Protein AF-Q4SJP9-F1 (afdb_monomer)

Organism: Tetraodon nigroviridis (NCBI:txid99883)

Foldseek 3Di:
DPPVVVVVVVVVVVVVVVVVVVCVVVVDDDDDDDDDDDDDDDDDDDPPPPDCDVVVVVVVVVVVVVVVVVVVVLVVLVVVFPDDPPPPDPDPVVSVVSSVVVVVVVVVVVVVVVVVVVVVVVVVVVVVVVVVVVVVVVVVVVVVVVVPDDDPDDDDDDDD

Radius of gyration: 52.14 Å; Cα contacts (8 Å, |Δi|>4): 12; chains: 1; bounding box: 135×60×134 Å

Mean predicted aligned error: 19.58 Å

pLDDT: mean 76.34, std 19.68, range [35.34, 98.62]

Sequence (160 aa):
MDGVYNIQVLLRAAEFLERREREAEHGYASVLPLSPDHPDKRSKQKNKKMSGGGNRVVHNELEKNRRAQLRQCLEQLKKQVPLSPDSVRNTTLNLLRRAQLHIKKLQEQDELAERLKGRLRWQQRELRVRLEQLQRGSERMRNNSQGSSMSSERSDSDRG

Secondary structure (DSSP, 8-state):
--HHHHHHHHHHHHHHHHHHHHHHH-TT-S-PPP----------------SSHHHHHHHHHHHHHHHHHHHHHHHHHHHHS---TT-S---HHHHHHHHHHHHHHHHHHHHHHHHHHHHHHHHHHHHHHHHHHHHHHHHHHHHHHHS-------------

Solvent-accessible surface area (backbone atoms only — not comparable to full-atom values): 10094 Å² total; per-residue (Å²): 142,70,66,68,67,51,50,56,52,50,51,55,50,48,54,50,49,54,50,51,54,51,46,70,73,46,80,85,76,82,86,77,85,90,77,93,81,86,80,94,78,88,75,92,75,83,83,71,82,88,84,56,64,67,65,52,50,53,51,50,52,52,51,50,50,55,51,52,54,52,51,52,55,53,54,56,48,54,76,74,36,93,69,66,92,80,53,90,69,86,41,73,68,53,53,54,53,49,40,56,52,48,53,54,51,50,53,54,49,51,54,53,49,51,54,51,51,51,53,51,54,51,52,52,51,53,51,50,54,53,50,52,53,52,51,55,51,50,51,52,56,51,52,68,66,67,69,79,72,88,88,88,80,79,84,85,78,90,79,135

InterPro domains:
  IPR011598 Myc-type, basic helix-loop-helix (bHLH) domain [PF00010] (56-107)
  IPR011598 Myc-type, basic helix-loop-helix (bHLH) domain [PS50888] (54-106)
  IPR011598 Myc-type, basic helix-loop-helix (bHLH) domain [SM00353] (60-112)
  IPR036638 Helix-loop-helix DNA-binding domain superfamily [G3DSA:4.10.280.10] (55-134)
  IPR036638 Helix-loop-helix DNA-binding domain superfamily [SSF47459] (53-135)

Structure (mmCIF, N/CA/C/O backbone):
data_AF-Q4SJP9-F1
#
_entry.id   AF-Q4SJP9-F1
#
loop_
_atom_site.group_PDB
_atom_site.id
_atom_site.type_symbol
_atom_site.label_atom_id
_atom_site.label_alt_id
_atom_site.label_comp_id
_atom_site.label_asym_id
_atom_site.label_entity_id
_atom_site.label_seq_id
_atom_site.pdbx_PDB_ins_code
_atom_site.Cartn_x
_atom_site.Cartn_y
_atom_site.Cartn_z
_atom_site.occupancy
_atom_site.B_iso_or_equiv
_atom_site.auth_seq_id
_atom_site.auth_comp_id
_atom_site.auth_asym_id
_atom_site.auth_atom_id
_atom_site.pdbx_PDB_model_num
ATOM 1 N N . MET A 1 1 ? 50.378 -42.457 -65.366 1.00 51.84 1 MET A N 1
ATOM 2 C CA . MET A 1 1 ? 51.522 -41.698 -64.805 1.00 51.84 1 MET A CA 1
ATOM 3 C C . MET A 1 1 ? 50.958 -40.417 -64.187 1.00 51.84 1 MET A C 1
ATOM 5 O O . MET A 1 1 ? 51.297 -39.328 -64.618 1.00 51.84 1 MET A O 1
ATOM 9 N N . ASP A 1 2 ? 50.066 -40.535 -63.194 1.00 57.25 2 ASP A N 1
ATOM 10 C CA . ASP A 1 2 ? 49.143 -39.435 -62.825 1.00 57.25 2 ASP A CA 1
ATOM 11 C C . ASP A 1 2 ? 49.180 -39.077 -61.326 1.00 57.25 2 ASP A C 1
ATOM 13 O O . ASP A 1 2 ? 48.429 -38.229 -60.850 1.00 57.25 2 ASP A O 1
ATOM 17 N N . GLY A 1 3 ? 50.085 -39.697 -60.560 1.00 58.44 3 GLY A N 1
ATOM 18 C CA . GLY A 1 3 ? 50.263 -39.412 -59.129 1.00 58.44 3 GLY A CA 1
ATOM 19 C C . GLY A 1 3 ? 51.175 -38.215 -58.835 1.00 58.44 3 GLY A C 1
ATOM 20 O O . GLY A 1 3 ? 50.980 -37.519 -57.843 1.00 58.44 3 GLY A O 1
ATOM 21 N N . VAL A 1 4 ? 52.149 -37.931 -59.707 1.00 57.66 4 VAL A N 1
ATOM 22 C CA . VAL A 1 4 ? 53.171 -36.891 -59.464 1.00 57.66 4 VAL A CA 1
ATOM 23 C C . VAL A 1 4 ? 52.619 -35.478 -59.694 1.00 57.66 4 VAL A C 1
ATOM 25 O O . VAL A 1 4 ? 52.924 -34.566 -58.926 1.00 57.66 4 VAL A O 1
ATOM 28 N N . TYR A 1 5 ? 51.735 -35.303 -60.684 1.00 60.47 5 TYR A N 1
ATOM 29 C CA . TYR A 1 5 ? 51.059 -34.025 -60.949 1.00 60.47 5 TYR A CA 1
ATOM 30 C C . TYR A 1 5 ? 50.111 -33.615 -59.813 1.00 60.47 5 TYR A C 1
ATOM 32 O O . TYR A 1 5 ? 50.000 -32.434 -59.497 1.00 60.47 5 TYR A O 1
ATOM 40 N N . ASN A 1 6 ? 49.474 -34.582 -59.146 1.00 64.62 6 ASN A N 1
ATOM 41 C CA . ASN A 1 6 ? 48.549 -34.311 -58.045 1.00 64.62 6 ASN A CA 1
ATOM 42 C C . ASN A 1 6 ? 49.273 -33.843 -56.776 1.00 64.62 6 ASN A C 1
ATOM 44 O O . ASN A 1 6 ? 48.814 -32.922 -56.105 1.00 64.62 6 ASN A O 1
ATOM 48 N N . ILE A 1 7 ? 50.439 -34.423 -56.475 1.00 70.00 7 ILE A N 1
ATOM 49 C CA . ILE A 1 7 ? 51.240 -34.033 -55.305 1.00 70.00 7 ILE A CA 1
ATOM 50 C C . ILE A 1 7 ? 51.761 -32.601 -55.451 1.00 70.00 7 ILE A C 1
ATOM 52 O O . ILE A 1 7 ? 51.692 -31.835 -54.496 1.00 70.00 7 ILE A O 1
ATOM 56 N N . GLN A 1 8 ? 52.217 -32.197 -56.639 1.00 77.06 8 GLN A N 1
ATOM 57 C CA . GLN A 1 8 ? 52.672 -30.819 -56.864 1.00 77.06 8 GLN A CA 1
ATOM 58 C C . GLN A 1 8 ? 51.536 -29.798 -56.718 1.00 77.06 8 GLN A C 1
ATOM 60 O O . GLN A 1 8 ? 51.735 -28.723 -56.151 1.00 77.06 8 GLN A O 1
ATOM 65 N N . VAL A 1 9 ? 50.329 -30.138 -57.182 1.00 80.44 9 VAL A N 1
ATOM 66 C CA . VAL A 1 9 ? 49.139 -29.290 -57.017 1.00 80.44 9 VAL A CA 1
ATOM 67 C C . VAL A 1 9 ? 48.731 -29.197 -55.547 1.00 80.44 9 VAL A C 1
ATOM 69 O O . VAL A 1 9 ? 48.435 -28.104 -55.067 1.00 80.44 9 VAL A O 1
ATOM 72 N N . LEU A 1 10 ? 48.771 -30.312 -54.814 1.00 81.31 10 LEU A N 1
ATOM 73 C CA . LEU A 1 10 ? 48.475 -30.356 -53.382 1.00 81.31 10 LEU A CA 1
ATOM 74 C C . LEU A 1 10 ? 49.502 -29.576 -52.555 1.00 81.31 10 LEU A C 1
ATOM 76 O O . LEU A 1 10 ? 49.107 -28.824 -51.670 1.00 81.31 10 LEU A O 1
ATOM 80 N N . LEU A 1 11 ? 50.795 -29.683 -52.874 1.00 79.81 11 LEU A N 1
ATOM 81 C CA . LEU A 1 11 ? 51.857 -28.900 -52.234 1.00 79.81 11 LEU A CA 1
ATOM 82 C C . LEU A 1 11 ? 51.665 -27.401 -52.483 1.00 79.81 11 LEU A C 1
ATOM 84 O O . LEU A 1 11 ? 51.693 -26.609 -51.547 1.00 79.81 11 LEU A O 1
ATOM 88 N N . ARG A 1 12 ? 51.358 -27.010 -53.725 1.00 80.88 12 ARG A N 1
ATOM 89 C CA . ARG A 1 12 ? 51.079 -25.611 -54.073 1.00 80.88 12 ARG A CA 1
ATOM 90 C C . ARG A 1 12 ? 49.812 -25.078 -53.394 1.00 80.88 12 ARG A C 1
ATOM 92 O O . ARG A 1 12 ? 49.757 -23.908 -53.019 1.00 80.88 12 ARG A O 1
ATOM 99 N N . ALA A 1 13 ? 48.798 -25.923 -53.220 1.00 79.44 13 ALA A N 1
ATOM 100 C CA . ALA A 1 13 ? 47.587 -25.583 -52.479 1.00 79.44 13 ALA A CA 1
ATOM 101 C C . ALA A 1 13 ? 47.853 -25.462 -50.968 1.00 79.44 13 ALA A C 1
ATOM 103 O O . ALA A 1 13 ? 47.322 -24.550 -50.336 1.00 79.44 13 ALA A O 1
ATOM 104 N N . ALA A 1 14 ? 48.698 -26.329 -50.406 1.00 80.06 14 ALA A N 1
ATOM 105 C CA . ALA A 1 14 ? 49.112 -26.279 -49.007 1.00 80.06 14 ALA A CA 1
ATOM 106 C C . ALA A 1 14 ? 49.923 -25.011 -48.708 1.00 80.06 14 ALA A C 1
ATOM 108 O O . ALA A 1 14 ? 49.584 -24.289 -47.776 1.00 80.06 14 ALA A O 1
ATOM 109 N N . GLU A 1 15 ? 50.898 -24.658 -49.552 1.00 78.94 15 GLU A N 1
ATOM 110 C CA . GLU A 1 15 ? 51.639 -23.394 -49.438 1.00 78.94 15 GLU A CA 1
ATOM 111 C C . GLU A 1 15 ? 50.716 -22.172 -49.525 1.00 78.94 15 GLU A C 1
ATOM 113 O O . GLU A 1 15 ? 50.933 -21.175 -48.839 1.00 78.94 15 GLU A O 1
ATOM 118 N N . PHE A 1 16 ? 49.668 -22.227 -50.354 1.00 79.06 16 PHE A N 1
ATOM 119 C CA . PHE A 1 16 ? 48.687 -21.149 -50.460 1.00 79.06 16 PHE A CA 1
ATOM 120 C C . PHE A 1 16 ? 47.797 -21.037 -49.216 1.00 79.06 16 PHE A C 1
ATOM 122 O O . PHE A 1 16 ? 47.479 -19.926 -48.794 1.00 79.06 16 PHE A O 1
ATOM 129 N N . LEU A 1 17 ? 47.392 -22.163 -48.620 1.00 73.00 17 LEU A N 1
ATOM 130 C CA . LEU A 1 17 ? 46.626 -22.177 -47.371 1.00 73.00 17 LEU A CA 1
ATOM 131 C C . LEU A 1 17 ? 47.472 -21.688 -46.197 1.00 73.00 17 LEU A C 1
ATOM 133 O O . LEU A 1 17 ? 47.012 -20.827 -45.458 1.00 73.00 17 LEU A O 1
ATOM 137 N N . GLU A 1 18 ? 48.719 -22.139 -46.089 1.00 68.31 18 GLU A N 1
ATOM 138 C CA . GLU A 1 18 ? 49.632 -21.749 -45.013 1.00 68.31 18 GLU A CA 1
ATOM 139 C C . GLU A 1 18 ? 50.044 -20.268 -45.125 1.00 68.31 18 GLU A C 1
ATOM 141 O O . GLU A 1 18 ? 50.165 -19.558 -44.127 1.00 68.31 18 GLU A O 1
ATOM 146 N N . ARG A 1 19 ? 50.198 -19.750 -46.352 1.00 67.94 19 ARG A N 1
ATOM 147 C CA . ARG A 1 19 ? 50.419 -18.318 -46.604 1.00 67.94 19 ARG A CA 1
ATOM 148 C C . ARG A 1 19 ? 49.187 -17.490 -46.230 1.00 67.94 19 ARG A C 1
ATOM 150 O O . ARG A 1 19 ? 49.331 -16.488 -45.540 1.00 67.94 19 ARG A O 1
ATOM 157 N N . ARG A 1 20 ? 47.985 -17.959 -46.584 1.00 67.62 20 ARG A N 1
ATOM 158 C CA . ARG A 1 20 ? 46.713 -17.314 -46.221 1.00 67.62 20 ARG A CA 1
ATOM 159 C C . ARG A 1 20 ? 46.452 -17.337 -44.713 1.00 67.62 20 ARG A C 1
ATOM 161 O O . ARG A 1 20 ? 45.899 -16.381 -44.184 1.00 67.62 20 ARG A O 1
ATOM 168 N N . GLU A 1 21 ? 46.822 -18.414 -44.028 1.00 58.91 21 GLU A N 1
ATOM 169 C CA . GLU A 1 21 ? 46.660 -18.560 -42.579 1.00 58.91 21 GLU A CA 1
ATOM 170 C C . GLU A 1 21 ? 47.632 -17.636 -41.828 1.00 58.91 21 GLU A C 1
ATOM 172 O O . GLU A 1 21 ? 47.219 -16.895 -40.939 1.00 58.91 21 GLU A O 1
ATOM 177 N N . ARG A 1 22 ? 48.886 -17.543 -42.292 1.00 63.00 22 ARG A N 1
ATOM 178 C CA . ARG A 1 22 ? 49.894 -16.613 -41.756 1.00 63.00 22 ARG A CA 1
ATOM 179 C C . ARG A 1 22 ? 49.532 -15.140 -42.001 1.00 63.00 22 ARG A C 1
ATOM 181 O O . ARG A 1 22 ? 49.698 -14.310 -41.110 1.00 63.00 22 ARG A O 1
ATOM 188 N N . GLU A 1 23 ? 48.981 -14.813 -43.172 1.00 57.59 23 GLU A N 1
ATOM 189 C CA . GLU A 1 23 ? 48.460 -13.474 -43.501 1.00 57.59 23 GLU A CA 1
ATOM 190 C C . GLU A 1 23 ? 47.186 -13.121 -42.712 1.00 57.59 23 GLU A C 1
ATOM 192 O O . GLU A 1 23 ? 46.971 -11.957 -42.371 1.00 57.59 23 GLU A O 1
ATOM 197 N N . ALA A 1 24 ? 46.350 -14.114 -42.383 1.00 60.09 24 ALA A N 1
ATOM 198 C CA . ALA A 1 24 ? 45.143 -13.921 -41.579 1.00 60.09 24 ALA A CA 1
ATOM 199 C C . ALA A 1 24 ? 45.449 -13.609 -40.104 1.00 60.09 24 ALA A C 1
ATOM 201 O O . ALA A 1 24 ? 44.644 -12.942 -39.450 1.00 60.09 24 ALA A O 1
ATOM 202 N N . GLU A 1 25 ? 46.603 -14.044 -39.592 1.00 54.75 25 GLU A N 1
ATOM 203 C CA . GLU A 1 25 ? 47.065 -13.717 -38.239 1.00 54.75 25 GLU A CA 1
ATOM 204 C C . GLU A 1 25 ? 47.929 -12.445 -38.189 1.00 54.75 25 GLU A C 1
ATOM 206 O O . GLU A 1 25 ? 47.855 -11.693 -37.218 1.00 54.75 25 GLU A O 1
ATOM 211 N N . HIS A 1 26 ? 48.713 -12.155 -39.233 1.00 51.72 26 HIS A N 1
ATOM 212 C CA . HIS A 1 26 ? 49.639 -11.015 -39.276 1.00 51.72 26 HIS A CA 1
ATOM 213 C C . HIS A 1 26 ? 49.189 -9.957 -40.287 1.00 51.72 26 HIS A C 1
ATOM 215 O O . HIS A 1 26 ? 49.846 -9.680 -41.289 1.00 51.72 26 HIS A O 1
ATOM 221 N N . GLY A 1 27 ? 48.057 -9.321 -39.988 1.00 60.28 27 GLY A N 1
ATOM 222 C CA . GLY A 1 27 ? 47.347 -8.422 -40.897 1.00 60.28 27 GLY A CA 1
ATOM 223 C C . GLY A 1 27 ? 48.049 -7.135 -41.357 1.00 60.28 27 GLY A C 1
ATOM 224 O O . GLY A 1 27 ? 47.369 -6.349 -42.001 1.00 60.28 27 GLY A O 1
ATOM 225 N N . TYR A 1 28 ? 49.335 -6.873 -41.077 1.00 50.97 28 TYR A N 1
ATOM 226 C CA . TYR A 1 28 ? 50.012 -5.646 -41.556 1.00 50.97 28 TYR A CA 1
ATOM 227 C C . TYR A 1 28 ? 51.537 -5.728 -41.768 1.00 50.97 28 TYR A C 1
ATOM 229 O O . TYR A 1 28 ? 52.172 -4.686 -41.917 1.00 50.97 28 TYR A O 1
ATOM 237 N N . ALA A 1 29 ? 52.167 -6.906 -41.813 1.00 47.06 29 ALA A N 1
ATOM 238 C CA . ALA A 1 29 ? 53.621 -6.954 -42.000 1.00 47.06 29 ALA A CA 1
ATOM 239 C C . ALA A 1 29 ? 54.101 -8.215 -42.729 1.00 47.06 29 ALA A C 1
ATOM 241 O O . ALA A 1 29 ? 54.456 -9.189 -42.079 1.00 47.06 29 ALA A O 1
ATOM 242 N N . SER A 1 30 ? 54.148 -8.180 -44.068 1.00 54.31 30 SER A N 1
ATOM 243 C CA . SER A 1 30 ? 55.353 -8.538 -44.843 1.00 54.31 30 SER A CA 1
ATOM 244 C C . SER A 1 30 ? 55.142 -8.350 -46.360 1.00 54.31 30 SER A C 1
ATOM 246 O O . SER A 1 30 ? 54.462 -9.131 -47.014 1.00 54.31 30 SER A O 1
ATOM 248 N N . VAL A 1 31 ? 55.760 -7.279 -46.874 1.00 45.88 31 VAL A N 1
ATOM 249 C CA . VAL A 1 31 ? 56.400 -7.097 -48.196 1.00 45.88 31 VAL A CA 1
ATOM 250 C C . VAL A 1 31 ? 55.586 -7.394 -49.471 1.00 45.88 31 VAL A C 1
ATOM 252 O O . VAL A 1 31 ? 55.639 -8.485 -50.033 1.00 45.88 31 VAL A O 1
ATOM 255 N N . LEU A 1 32 ? 54.985 -6.339 -50.039 1.00 45.06 32 LEU A N 1
ATOM 256 C CA . LEU A 1 32 ? 54.834 -6.210 -51.495 1.00 45.06 32 LEU A CA 1
ATOM 257 C C . LEU A 1 32 ? 56.021 -5.384 -52.035 1.00 45.06 32 LEU A C 1
ATOM 259 O O . LEU A 1 32 ? 56.305 -4.327 -51.461 1.00 45.06 32 LEU A O 1
ATOM 263 N N . PRO A 1 33 ? 56.698 -5.787 -53.129 1.00 46.94 33 PRO A N 1
ATOM 264 C CA . PRO A 1 33 ? 57.581 -4.880 -53.848 1.00 46.94 33 PRO A CA 1
ATOM 265 C C . PRO A 1 33 ? 56.729 -3.781 -54.488 1.00 46.94 33 PRO A C 1
ATOM 267 O O . PRO A 1 33 ? 55.733 -4.066 -55.155 1.00 46.94 33 PRO A O 1
ATOM 270 N N . LEU A 1 34 ? 57.118 -2.526 -54.260 1.00 46.69 34 LEU A N 1
ATOM 271 C CA . LEU A 1 34 ? 56.504 -1.348 -54.863 1.00 46.69 34 LEU A CA 1
ATOM 272 C C . LEU A 1 34 ? 56.387 -1.507 -56.389 1.00 46.69 34 LEU A C 1
ATOM 274 O O . LEU A 1 34 ? 57.375 -1.746 -57.080 1.00 46.69 34 LEU A O 1
ATOM 278 N N . SER A 1 35 ? 55.195 -1.261 -56.923 1.00 38.88 35 SER A N 1
ATOM 279 C CA . SER A 1 35 ? 55.028 -0.727 -58.275 1.00 38.88 35 SER A CA 1
ATOM 280 C C . SER A 1 35 ? 54.018 0.421 -58.207 1.00 38.88 35 SER A C 1
ATOM 282 O O . SER A 1 35 ? 52.930 0.221 -57.659 1.00 38.88 35 SER A O 1
ATOM 284 N N . PRO A 1 36 ? 54.374 1.628 -58.678 1.00 51.75 36 PRO A N 1
ATOM 285 C CA . PRO A 1 36 ? 53.482 2.773 -58.686 1.00 51.75 36 PRO A CA 1
ATOM 286 C C . PRO A 1 36 ? 52.718 2.802 -60.012 1.00 51.75 36 PRO A C 1
ATOM 288 O O . PRO A 1 36 ? 53.342 2.812 -61.064 1.00 51.75 36 PRO A O 1
ATOM 291 N N . ASP A 1 37 ? 51.386 2.772 -59.965 1.00 35.34 37 ASP A N 1
ATOM 292 C CA . ASP A 1 37 ? 50.548 3.729 -60.700 1.00 35.34 37 ASP A CA 1
ATOM 293 C C . ASP A 1 37 ? 49.045 3.422 -60.559 1.00 35.34 37 ASP A C 1
ATOM 295 O O . ASP A 1 37 ? 48.546 2.372 -60.957 1.00 35.34 37 ASP A O 1
ATOM 299 N N . HIS A 1 38 ? 48.328 4.449 -60.090 1.00 44.91 38 HIS A N 1
ATOM 300 C CA . HIS A 1 38 ? 46.935 4.783 -60.419 1.00 44.91 38 HIS A CA 1
ATOM 301 C C . HIS A 1 38 ? 45.733 4.039 -59.776 1.00 44.91 38 HIS A C 1
ATOM 303 O O . HIS A 1 38 ? 45.861 2.946 -59.235 1.00 44.91 38 HIS A O 1
ATOM 309 N N . PRO A 1 39 ? 44.565 4.727 -59.671 1.00 45.81 39 PRO A N 1
ATOM 310 C CA . PRO A 1 39 ? 44.073 5.192 -58.374 1.00 45.81 39 PRO A CA 1
ATOM 311 C C . PRO A 1 39 ? 42.821 4.470 -57.859 1.00 45.81 39 PRO A C 1
ATOM 313 O O . PRO A 1 39 ? 42.046 3.870 -58.603 1.00 45.81 39 PRO A O 1
ATOM 316 N N . ASP A 1 40 ? 42.611 4.655 -56.554 1.00 48.88 40 ASP A N 1
ATOM 317 C CA . ASP A 1 40 ? 41.421 4.363 -55.759 1.00 48.88 40 ASP A CA 1
ATOM 318 C C . ASP A 1 40 ? 40.101 4.356 -56.536 1.00 48.88 40 ASP A C 1
ATOM 320 O O . ASP A 1 40 ? 39.615 5.401 -56.981 1.00 48.88 40 ASP A O 1
ATOM 324 N N . LYS A 1 41 ? 39.449 3.187 -56.578 1.00 49.72 41 LYS A N 1
ATOM 325 C CA . LYS A 1 41 ? 37.985 3.067 -56.574 1.00 49.72 41 LYS A CA 1
ATOM 326 C C . LYS A 1 41 ? 37.542 1.618 -56.371 1.00 49.72 41 LYS A C 1
ATOM 328 O O . LYS A 1 41 ? 37.824 0.760 -57.197 1.00 49.72 41 LYS A O 1
ATOM 333 N N . ARG A 1 42 ? 36.649 1.459 -55.382 1.00 43.72 42 ARG A N 1
ATOM 334 C CA . ARG A 1 42 ? 35.710 0.335 -55.152 1.00 43.72 42 ARG A CA 1
ATOM 335 C C . ARG A 1 42 ? 36.364 -0.883 -54.483 1.00 43.72 42 ARG A C 1
ATOM 337 O O . ARG A 1 42 ? 37.460 -1.266 -54.819 1.00 43.72 42 ARG A O 1
ATOM 344 N N . SER A 1 43 ? 35.756 -1.574 -53.531 1.00 43.25 43 SER A N 1
ATOM 345 C CA . SER A 1 43 ? 34.391 -1.566 -53.028 1.00 43.25 43 SER A CA 1
ATOM 346 C C . SER A 1 43 ? 34.420 -2.101 -51.598 1.00 43.25 43 SER A C 1
ATOM 348 O O . SER A 1 43 ? 35.147 -3.040 -51.285 1.00 43.25 43 SER A O 1
ATOM 350 N N . LYS A 1 44 ? 33.576 -1.536 -50.735 1.00 54.97 44 LYS A N 1
ATOM 351 C CA . LYS A 1 44 ? 33.195 -2.146 -49.460 1.00 54.97 44 LYS A CA 1
ATOM 352 C C . LYS A 1 44 ? 32.706 -3.575 -49.705 1.00 54.97 44 LYS A C 1
ATOM 354 O O . LYS A 1 44 ? 31.742 -3.750 -50.440 1.00 54.97 44 LYS A O 1
ATOM 359 N N . GLN A 1 45 ? 33.222 -4.535 -48.946 1.00 47.69 45 GLN A N 1
ATOM 360 C CA . GLN A 1 45 ? 32.408 -5.645 -48.449 1.00 47.69 45 GLN A CA 1
ATOM 361 C C . GLN A 1 45 ? 33.014 -6.189 -47.154 1.00 47.69 45 GLN A C 1
ATOM 363 O O . GLN A 1 45 ? 33.800 -7.127 -47.117 1.00 47.69 45 GLN A O 1
ATOM 368 N N . LYS A 1 46 ? 32.633 -5.542 -46.045 1.00 49.94 46 LYS A N 1
ATOM 369 C CA . LYS A 1 46 ? 32.779 -6.103 -44.701 1.00 49.94 46 LYS A CA 1
ATOM 370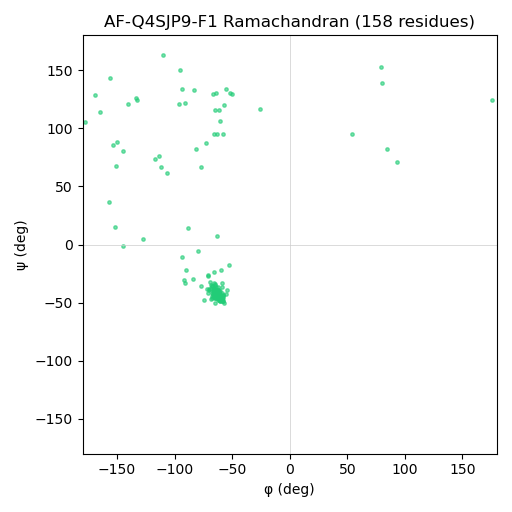 C C . LYS A 1 46 ? 31.955 -7.392 -44.654 1.00 49.94 46 LYS A C 1
ATOM 372 O O . LYS A 1 46 ? 30.726 -7.315 -44.604 1.00 49.94 46 LYS A O 1
ATOM 377 N N . ASN A 1 47 ? 32.615 -8.547 -44.656 1.00 43.00 47 ASN A N 1
ATOM 378 C CA . ASN A 1 47 ? 31.975 -9.830 -44.384 1.00 43.00 47 ASN A CA 1
ATOM 379 C C . ASN A 1 47 ? 31.430 -9.824 -42.949 1.00 43.00 47 ASN A C 1
ATOM 381 O O . ASN A 1 47 ? 32.135 -10.066 -41.970 1.00 43.00 47 ASN A O 1
ATOM 385 N N . LYS A 1 48 ? 30.142 -9.487 -42.830 1.00 49.12 48 LYS A N 1
ATOM 386 C CA . LYS A 1 48 ? 29.337 -9.706 -41.631 1.00 49.12 48 LYS A CA 1
ATOM 387 C C . LYS A 1 48 ? 29.296 -11.209 -41.374 1.00 49.12 48 LYS A C 1
ATOM 389 O O . LYS A 1 48 ? 28.691 -11.946 -42.144 1.00 49.12 48 LYS A O 1
ATOM 394 N N . LYS A 1 49 ? 29.872 -11.641 -40.252 1.00 54.97 49 LYS A N 1
ATOM 395 C CA . LYS A 1 49 ? 29.551 -12.926 -39.620 1.00 54.97 49 LYS A CA 1
ATOM 396 C C . LYS A 1 49 ? 28.044 -12.941 -39.311 1.00 54.97 49 LYS A C 1
ATOM 398 O O . LYS A 1 49 ? 27.589 -12.374 -38.319 1.00 54.97 49 LYS A O 1
ATOM 403 N N . MET A 1 50 ? 27.257 -13.522 -40.213 1.00 53.81 50 MET A N 1
ATOM 404 C CA . MET A 1 50 ? 25.810 -13.699 -40.090 1.00 53.81 50 MET A CA 1
ATOM 405 C C . MET A 1 50 ? 25.523 -14.928 -39.219 1.00 53.81 50 MET A C 1
ATOM 407 O O . MET A 1 50 ? 25.284 -16.009 -39.729 1.00 53.81 50 MET A O 1
ATOM 411 N N . SER A 1 51 ? 25.573 -14.765 -37.894 1.00 53.66 51 SER A N 1
ATOM 412 C CA . SER A 1 51 ? 25.007 -15.737 -36.934 1.00 53.66 51 SER A CA 1
ATOM 413 C C . SER A 1 51 ? 24.681 -15.092 -35.574 1.00 53.66 51 SER A C 1
ATOM 415 O O . SER A 1 51 ? 24.872 -15.678 -34.513 1.00 53.66 51 SER A O 1
ATOM 417 N N . GLY A 1 52 ? 24.215 -13.840 -35.578 1.00 55.56 52 GLY A N 1
ATOM 418 C CA . GLY A 1 52 ? 23.828 -13.135 -34.344 1.00 55.56 52 GLY A CA 1
ATOM 419 C C . GLY A 1 52 ? 22.636 -12.189 -34.483 1.00 55.56 52 GLY A C 1
ATOM 420 O O . GLY A 1 52 ? 22.236 -11.570 -33.504 1.00 55.56 52 GLY A O 1
ATOM 421 N N . GLY A 1 53 ? 22.061 -12.047 -35.683 1.00 60.31 53 GLY A N 1
ATOM 422 C CA . GLY A 1 53 ? 20.991 -11.081 -35.959 1.00 60.31 53 GLY A CA 1
ATOM 423 C C . GLY A 1 53 ? 19.634 -11.486 -35.380 1.00 60.31 53 GLY A C 1
ATOM 424 O O . GLY A 1 53 ? 19.008 -10.679 -34.700 1.00 60.31 53 GLY A O 1
ATOM 425 N N . GLY A 1 54 ? 19.214 -12.741 -35.584 1.00 67.19 54 GLY A N 1
ATOM 426 C CA . GLY A 1 54 ? 17.919 -13.247 -35.106 1.00 67.19 54 GLY A CA 1
ATOM 427 C C . GLY A 1 54 ? 17.802 -13.224 -33.581 1.00 67.19 54 GLY A C 1
ATOM 428 O O . GLY A 1 54 ? 16.862 -12.648 -33.043 1.00 67.19 54 GLY A O 1
ATOM 429 N N . ASN A 1 55 ? 18.823 -13.722 -32.879 1.00 79.69 55 ASN A N 1
ATOM 430 C CA . ASN A 1 55 ? 18.846 -13.737 -31.411 1.00 79.69 55 ASN A CA 1
ATOM 431 C C . ASN A 1 55 ? 18.817 -12.329 -30.799 1.00 79.69 55 ASN A C 1
ATOM 433 O O . ASN A 1 55 ? 18.160 -12.111 -29.785 1.00 79.69 55 ASN A O 1
ATOM 437 N N . ARG A 1 56 ? 19.476 -11.345 -31.426 1.00 88.31 56 ARG A N 1
ATOM 438 C CA . ARG A 1 56 ? 19.449 -9.949 -30.957 1.00 88.31 56 ARG A CA 1
ATOM 439 C C . ARG A 1 56 ? 18.077 -9.303 -31.139 1.00 88.31 56 ARG A C 1
ATOM 441 O O . ARG A 1 56 ? 17.653 -8.538 -30.278 1.00 88.31 56 ARG A O 1
ATOM 448 N N . VAL A 1 57 ? 17.390 -9.594 -32.244 1.00 91.12 57 VAL A N 1
ATOM 449 C CA . VAL A 1 57 ? 16.038 -9.075 -32.503 1.00 91.12 57 VAL A CA 1
ATOM 450 C C . VAL A 1 57 ? 15.033 -9.686 -31.528 1.00 91.12 57 VAL A C 1
ATOM 452 O O . VAL A 1 57 ? 14.302 -8.937 -30.885 1.00 91.12 57 VAL A O 1
ATOM 455 N N . VAL A 1 58 ? 15.065 -11.009 -31.339 1.00 94.06 58 VAL A N 1
ATOM 456 C CA . VAL A 1 58 ? 14.213 -11.707 -30.360 1.00 94.06 58 VAL A CA 1
ATOM 457 C C . VAL A 1 58 ? 14.456 -11.176 -28.945 1.00 94.06 58 VAL A C 1
ATOM 459 O O . VAL A 1 58 ? 13.506 -10.824 -28.253 1.00 94.06 58 VAL A O 1
ATOM 462 N N . HIS A 1 59 ? 15.719 -11.023 -28.533 1.00 95.38 59 HIS A N 1
ATOM 463 C CA . HIS A 1 59 ? 16.065 -10.443 -27.233 1.00 95.38 59 HIS A CA 1
ATOM 464 C C . HIS A 1 59 ? 15.493 -9.026 -27.049 1.00 95.38 59 HIS A C 1
ATOM 466 O O . HIS A 1 59 ? 14.941 -8.705 -25.998 1.00 95.38 59 HIS A O 1
ATOM 472 N N . ASN A 1 60 ? 15.599 -8.168 -28.067 1.00 96.38 60 ASN A N 1
ATOM 473 C CA . ASN A 1 60 ? 15.067 -6.808 -27.998 1.00 96.38 60 ASN A CA 1
ATOM 474 C C . ASN A 1 60 ? 13.540 -6.780 -27.891 1.00 96.38 60 ASN A C 1
ATOM 476 O O . ASN A 1 60 ? 13.014 -5.964 -27.139 1.00 96.38 60 ASN A O 1
ATOM 480 N N . GLU A 1 61 ? 12.832 -7.646 -28.618 1.00 96.12 61 GLU A N 1
ATOM 481 C CA . GLU A 1 61 ? 11.373 -7.761 -28.500 1.00 96.12 61 GLU A CA 1
ATOM 482 C C . GLU A 1 61 ? 10.950 -8.241 -27.107 1.00 96.12 61 GLU A C 1
ATOM 484 O O . GLU A 1 61 ? 10.067 -7.641 -26.489 1.00 96.12 61 GLU A O 1
ATOM 489 N N . LEU A 1 62 ? 11.640 -9.240 -26.552 1.00 96.75 62 LEU A N 1
ATOM 490 C CA . LEU A 1 62 ? 11.390 -9.697 -25.183 1.00 96.75 62 LEU A CA 1
ATOM 491 C C . LEU A 1 62 ? 11.625 -8.579 -24.158 1.00 96.75 62 LEU A C 1
ATOM 493 O O . LEU A 1 62 ? 10.784 -8.351 -23.289 1.00 96.75 62 LEU A O 1
ATOM 497 N N . GLU A 1 63 ? 12.721 -7.825 -24.279 1.00 97.50 63 GLU A N 1
ATOM 498 C CA . GLU A 1 63 ? 13.021 -6.715 -23.367 1.00 97.50 63 GLU A CA 1
ATOM 499 C C . GLU A 1 63 ? 12.029 -5.550 -23.522 1.00 97.50 63 GLU A C 1
ATOM 501 O O . GLU A 1 63 ? 11.656 -4.920 -22.529 1.00 97.50 63 GLU A O 1
ATOM 506 N N . LYS A 1 64 ? 11.547 -5.266 -24.740 1.00 98.06 64 LYS A N 1
ATOM 507 C CA . LYS A 1 64 ? 10.470 -4.286 -24.961 1.00 98.06 64 LYS A CA 1
ATOM 508 C C . LYS A 1 64 ? 9.189 -4.712 -24.253 1.00 98.06 64 LYS A C 1
ATOM 510 O O . LYS A 1 64 ? 8.610 -3.894 -23.538 1.00 98.06 64 LYS A O 1
ATOM 515 N N . ASN A 1 65 ? 8.776 -5.970 -24.413 1.00 97.75 65 ASN A N 1
ATOM 516 C CA . ASN A 1 65 ? 7.587 -6.505 -23.755 1.00 97.75 65 ASN A CA 1
ATOM 517 C C . ASN A 1 65 ? 7.737 -6.438 -22.225 1.00 97.75 65 ASN A C 1
ATOM 519 O O . ASN A 1 65 ? 6.906 -5.835 -21.544 1.00 97.75 65 ASN A O 1
ATOM 523 N N . ARG A 1 66 ? 8.872 -6.905 -21.690 1.00 98.00 66 ARG A N 1
ATOM 524 C CA . ARG A 1 66 ? 9.190 -6.815 -20.257 1.00 98.00 66 ARG A CA 1
ATOM 525 C C . ARG A 1 66 ? 9.114 -5.375 -19.736 1.00 98.00 66 ARG A C 1
ATOM 527 O O . ARG A 1 66 ? 8.561 -5.123 -18.665 1.00 98.00 66 ARG A O 1
ATOM 534 N N . ARG A 1 67 ? 9.636 -4.399 -20.490 1.00 97.69 67 ARG A N 1
ATOM 535 C CA . ARG A 1 67 ? 9.551 -2.970 -20.135 1.00 97.69 67 ARG A CA 1
ATOM 536 C C . ARG A 1 67 ? 8.127 -2.428 -20.199 1.00 97.69 67 ARG A C 1
ATOM 538 O O . ARG A 1 67 ? 7.797 -1.569 -19.385 1.00 97.69 67 ARG A O 1
ATOM 545 N N . ALA A 1 68 ? 7.304 -2.875 -21.145 1.00 97.94 68 ALA A N 1
ATOM 546 C CA . ALA A 1 68 ? 5.899 -2.482 -21.227 1.00 97.94 68 ALA A CA 1
ATOM 547 C C . ALA A 1 68 ? 5.122 -2.976 -19.996 1.00 97.94 68 ALA A C 1
ATOM 549 O O . ALA A 1 68 ? 4.451 -2.179 -19.340 1.00 97.94 68 ALA A O 1
ATOM 550 N N . GLN A 1 69 ? 5.316 -4.241 -19.614 1.00 98.00 69 GLN A N 1
ATOM 551 C CA . GLN A 1 69 ? 4.736 -4.817 -18.397 1.00 98.00 69 GLN A CA 1
ATOM 552 C C . GLN A 1 69 ? 5.174 -4.054 -17.142 1.00 98.00 69 GLN A C 1
ATOM 554 O O . GLN A 1 69 ? 4.341 -3.667 -16.326 1.00 98.00 69 GLN A O 1
ATOM 559 N N . LEU A 1 70 ? 6.472 -3.755 -17.007 1.00 97.31 70 LEU A N 1
ATOM 560 C CA . LEU A 1 70 ? 6.978 -2.979 -15.872 1.00 97.31 70 LEU A CA 1
ATOM 561 C C . LEU A 1 70 ? 6.308 -1.602 -15.776 1.00 97.31 70 LEU A C 1
ATOM 563 O O . LEU A 1 70 ? 5.920 -1.185 -14.687 1.00 97.31 70 LEU A O 1
ATOM 567 N N . ARG A 1 71 ? 6.148 -0.894 -16.901 1.00 95.75 71 ARG A N 1
ATOM 568 C CA . ARG A 1 71 ? 5.446 0.400 -16.918 1.00 95.75 71 ARG A CA 1
ATOM 569 C C . ARG A 1 71 ? 4.003 0.248 -16.453 1.00 95.75 71 ARG A C 1
ATOM 571 O O . ARG A 1 71 ? 3.568 1.040 -15.627 1.00 95.75 71 ARG A O 1
ATOM 578 N N . GLN A 1 72 ? 3.293 -0.776 -16.924 1.00 97.12 72 GLN A N 1
ATOM 579 C CA . GLN A 1 72 ? 1.922 -1.047 -16.495 1.00 97.12 72 GLN A CA 1
ATOM 580 C C . GLN A 1 72 ? 1.834 -1.280 -14.980 1.00 97.12 72 GLN A C 1
ATOM 582 O O . GLN A 1 72 ? 0.994 -0.667 -14.323 1.00 97.12 72 GLN A O 1
ATOM 587 N N . CYS A 1 73 ? 2.723 -2.099 -14.412 1.00 96.50 73 CYS A N 1
ATOM 588 C CA . CYS A 1 73 ? 2.773 -2.327 -12.966 1.00 96.50 73 CYS A CA 1
ATOM 589 C C . CYS A 1 73 ? 3.043 -1.027 -12.189 1.00 96.50 73 CYS A C 1
ATOM 591 O O . CYS A 1 73 ? 2.401 -0.762 -11.174 1.00 96.50 73 CYS A O 1
ATOM 593 N N . LEU A 1 74 ? 3.964 -0.185 -12.671 1.00 94.62 74 LEU A N 1
ATOM 594 C CA . LEU A 1 74 ? 4.262 1.100 -12.034 1.00 94.62 74 LEU A CA 1
ATOM 595 C C . LEU A 1 74 ? 3.079 2.074 -12.113 1.00 94.62 74 LEU A C 1
ATOM 597 O O . LEU A 1 74 ? 2.796 2.751 -11.130 1.00 94.62 74 LEU A O 1
ATOM 601 N N . GLU A 1 75 ? 2.359 2.127 -13.233 1.00 92.81 75 GLU A N 1
ATOM 602 C CA . GLU A 1 75 ? 1.152 2.952 -13.361 1.00 92.81 75 GLU A CA 1
ATOM 603 C C . GLU A 1 75 ? 0.022 2.475 -12.442 1.00 92.81 75 GLU A C 1
ATOM 605 O O . GLU A 1 75 ? -0.659 3.291 -11.822 1.00 92.81 75 GLU A O 1
ATOM 610 N N . GLN A 1 76 ? -0.156 1.161 -12.280 1.00 94.81 76 GLN A N 1
ATOM 611 C CA . GLN A 1 76 ? -1.095 0.618 -11.295 1.00 94.81 76 GLN A CA 1
ATOM 612 C C . GLN A 1 76 ? -0.697 1.000 -9.866 1.00 94.81 76 GLN A C 1
ATOM 614 O O . GLN A 1 76 ? -1.552 1.416 -9.085 1.00 94.81 76 GLN A O 1
ATOM 619 N N . LEU A 1 77 ? 0.596 0.927 -9.539 1.00 94.12 77 LEU A N 1
ATOM 620 C CA . LEU A 1 77 ? 1.102 1.326 -8.229 1.00 94.12 77 LEU A CA 1
ATOM 621 C C . LEU A 1 77 ? 0.846 2.814 -7.952 1.00 94.12 77 LEU A C 1
ATOM 623 O O . LEU A 1 77 ? 0.420 3.170 -6.855 1.00 94.12 77 LEU A O 1
ATOM 627 N N . LYS A 1 78 ? 1.036 3.690 -8.946 1.00 91.31 78 LYS A N 1
ATOM 628 C CA . LYS A 1 78 ? 0.766 5.130 -8.805 1.00 91.31 78 LYS A CA 1
ATOM 629 C C . LYS A 1 78 ? -0.682 5.442 -8.424 1.00 91.31 78 LYS A C 1
ATOM 631 O O . LYS A 1 78 ? -0.904 6.404 -7.703 1.00 91.31 78 LYS A O 1
ATOM 636 N N . LYS A 1 79 ? -1.651 4.643 -8.883 1.00 91.12 79 LYS A N 1
ATOM 637 C CA . LYS A 1 79 ? -3.075 4.828 -8.547 1.00 91.12 79 LYS A CA 1
ATOM 638 C C . LYS A 1 79 ? -3.399 4.478 -7.094 1.00 91.12 79 LYS A C 1
ATOM 640 O O . LYS A 1 79 ? -4.365 5.002 -6.556 1.00 91.12 79 LYS A O 1
ATOM 645 N N . GLN A 1 80 ? -2.625 3.581 -6.484 1.00 92.56 80 GLN A N 1
ATOM 646 C CA . GLN A 1 80 ? -2.850 3.118 -5.110 1.00 92.56 80 GLN A CA 1
ATOM 647 C C . GLN A 1 80 ? -2.083 3.951 -4.084 1.00 92.56 80 GLN A C 1
ATOM 649 O O . GLN A 1 80 ? -2.518 4.106 -2.950 1.00 92.56 80 GLN A O 1
ATOM 654 N N . VAL A 1 81 ? -0.923 4.484 -4.468 1.00 91.94 81 VAL A N 1
ATOM 655 C CA . VAL A 1 81 ? -0.100 5.300 -3.575 1.00 91.94 81 VAL A CA 1
ATOM 656 C C . VAL A 1 81 ? -0.621 6.740 -3.581 1.00 91.94 81 VAL A C 1
ATOM 658 O O . VAL A 1 81 ? -0.791 7.307 -4.659 1.00 91.94 81 VAL A O 1
ATOM 661 N N . PRO A 1 82 ? -0.802 7.389 -2.416 1.00 85.19 82 PRO A N 1
ATOM 662 C CA . PRO A 1 82 ? -1.147 8.804 -2.351 1.00 85.19 82 PRO A CA 1
ATOM 663 C C . PRO A 1 82 ? 0.018 9.646 -2.892 1.00 85.19 82 PRO A C 1
ATOM 665 O O . PRO A 1 82 ? 0.992 9.956 -2.199 1.00 85.19 82 PRO A O 1
ATOM 668 N N . LEU A 1 83 ? -0.060 9.983 -4.177 1.00 75.25 83 LEU A N 1
ATOM 669 C CA . LEU A 1 83 ? 0.893 10.837 -4.865 1.00 75.25 83 LEU A CA 1
ATOM 670 C C . LEU A 1 83 ? 0.351 12.262 -4.889 1.00 75.25 83 LEU A C 1
ATOM 672 O O . LEU A 1 83 ? -0.711 12.518 -5.444 1.00 75.25 83 LEU A O 1
ATOM 676 N N . SER A 1 84 ? 1.104 13.199 -4.309 1.00 68.62 84 SER A N 1
ATOM 677 C CA . SER A 1 84 ? 0.841 14.620 -4.555 1.00 68.62 84 SER A CA 1
ATOM 678 C C . SER A 1 84 ? 1.090 14.930 -6.043 1.00 68.62 84 SER A C 1
ATOM 680 O O . SER A 1 84 ? 2.159 14.542 -6.541 1.00 68.62 84 SER A O 1
ATOM 682 N N . PRO A 1 85 ? 0.151 15.603 -6.738 1.00 63.69 85 PRO A N 1
ATOM 683 C CA . PRO A 1 85 ? 0.313 16.007 -8.136 1.00 63.69 85 PRO A CA 1
ATOM 684 C C . PRO A 1 85 ? 1.520 16.937 -8.343 1.00 63.69 85 PRO A C 1
ATOM 686 O O . PRO A 1 85 ? 2.103 16.936 -9.422 1.00 63.69 85 PRO A O 1
ATOM 689 N N . ASP A 1 86 ? 1.986 17.612 -7.287 1.00 58.69 86 ASP A N 1
ATOM 690 C CA . ASP A 1 86 ? 3.128 18.538 -7.314 1.00 58.69 86 ASP A CA 1
ATOM 691 C C . ASP A 1 86 ? 4.482 17.856 -7.068 1.00 58.69 86 ASP A C 1
ATOM 693 O O . ASP A 1 86 ? 5.490 18.499 -6.766 1.00 58.69 86 ASP A O 1
ATOM 697 N N . SER A 1 87 ? 4.546 16.523 -7.143 1.00 64.69 87 SER A N 1
ATOM 698 C CA . SER A 1 87 ? 5.806 15.807 -6.961 1.00 64.69 87 SER A CA 1
ATOM 699 C C . SER A 1 87 ? 6.717 16.004 -8.177 1.00 64.69 87 SER A C 1
ATOM 701 O O . SER A 1 87 ? 6.772 15.170 -9.078 1.00 64.69 87 SER A O 1
ATOM 703 N N . VAL A 1 88 ? 7.502 17.086 -8.153 1.00 62.47 88 VAL A N 1
ATOM 704 C CA . VAL A 1 88 ? 8.507 17.461 -9.170 1.00 62.47 88 VAL A CA 1
ATOM 705 C C . VAL A 1 88 ? 9.511 16.324 -9.462 1.00 62.47 88 VAL A C 1
ATOM 707 O O . VAL A 1 88 ? 10.159 16.307 -10.504 1.00 62.47 88 VAL A O 1
ATOM 710 N N . ARG A 1 89 ? 9.632 15.317 -8.578 1.00 67.38 89 ARG A N 1
ATOM 711 C CA . ARG A 1 89 ? 10.463 14.113 -8.773 1.00 67.38 89 ARG A CA 1
ATOM 712 C C . ARG A 1 89 ? 9.634 12.830 -8.809 1.00 67.38 89 ARG A C 1
ATOM 714 O O . ARG A 1 89 ? 9.716 12.005 -7.893 1.00 67.38 89 ARG A O 1
ATOM 721 N N . ASN A 1 90 ? 8.915 12.614 -9.908 1.00 76.12 90 ASN A N 1
ATOM 722 C CA . ASN A 1 90 ? 8.259 11.338 -10.211 1.00 76.12 90 ASN A CA 1
ATOM 723 C C . ASN A 1 90 ? 9.275 10.292 -10.719 1.00 76.12 90 ASN A C 1
ATOM 725 O O . ASN A 1 90 ? 9.279 9.903 -11.883 1.00 76.12 90 ASN A O 1
ATOM 729 N N . THR A 1 91 ? 10.195 9.870 -9.847 1.00 90.38 91 THR A N 1
ATOM 730 C CA . THR A 1 91 ? 11.139 8.778 -10.137 1.00 90.38 91 THR A CA 1
ATOM 731 C C . THR A 1 91 ? 10.603 7.452 -9.598 1.00 90.38 91 THR A C 1
ATOM 733 O O . THR A 1 91 ? 9.934 7.419 -8.562 1.00 90.38 91 THR A O 1
ATOM 736 N N . THR A 1 92 ? 10.944 6.333 -10.249 1.00 91.56 92 THR A N 1
ATOM 737 C CA . THR A 1 92 ? 10.545 4.984 -9.802 1.00 91.56 92 THR A CA 1
ATOM 738 C C . THR A 1 92 ? 10.961 4.711 -8.355 1.00 91.56 92 THR A C 1
ATOM 740 O O . THR A 1 92 ? 10.186 4.162 -7.580 1.00 91.56 92 THR A O 1
ATOM 743 N N . LEU A 1 93 ? 12.154 5.158 -7.950 1.00 93.25 93 LEU A N 1
ATOM 744 C CA . LEU A 1 93 ? 12.646 4.987 -6.582 1.00 93.25 93 LEU A CA 1
ATOM 745 C C . LEU A 1 93 ? 11.772 5.714 -5.547 1.00 93.25 93 LEU A C 1
ATOM 747 O O . LEU A 1 93 ? 11.459 5.144 -4.503 1.00 93.25 93 LEU A O 1
ATOM 751 N N . ASN A 1 94 ? 11.361 6.956 -5.829 1.00 91.25 94 ASN A N 1
ATOM 752 C CA . ASN A 1 94 ? 10.481 7.706 -4.931 1.00 91.25 94 ASN A CA 1
ATOM 753 C C . ASN A 1 94 ? 9.103 7.053 -4.817 1.00 91.25 94 ASN A C 1
ATOM 755 O O . ASN A 1 94 ? 8.565 6.975 -3.714 1.00 91.25 94 ASN A O 1
ATOM 759 N N . LEU A 1 95 ? 8.554 6.546 -5.926 1.00 92.25 95 LEU A N 1
ATOM 760 C CA . LEU A 1 95 ? 7.293 5.805 -5.914 1.00 92.25 95 LEU A CA 1
ATOM 761 C C . LEU A 1 95 ? 7.379 4.575 -5.002 1.00 92.25 95 LEU A C 1
ATOM 763 O O . LEU A 1 95 ? 6.522 4.400 -4.141 1.00 92.25 95 LEU A O 1
ATOM 767 N N . LEU A 1 96 ? 8.436 3.769 -5.139 1.00 94.25 96 LEU A N 1
ATOM 768 C CA . LEU A 1 96 ? 8.634 2.571 -4.318 1.00 94.25 96 LEU A CA 1
ATOM 769 C C . LEU A 1 96 ? 8.796 2.908 -2.828 1.00 94.25 96 LEU A C 1
ATOM 771 O O . LEU A 1 96 ? 8.165 2.272 -1.987 1.00 94.25 96 LEU A O 1
ATOM 775 N N . ARG A 1 97 ? 9.569 3.949 -2.486 1.00 93.19 97 ARG A N 1
ATOM 776 C CA . ARG A 1 97 ? 9.712 4.410 -1.091 1.00 93.19 97 ARG A CA 1
ATOM 777 C C . ARG A 1 97 ? 8.380 4.878 -0.501 1.00 93.19 97 ARG A C 1
ATOM 779 O O . ARG A 1 97 ? 8.047 4.520 0.625 1.00 93.19 97 ARG A O 1
ATOM 786 N N . ARG A 1 98 ? 7.596 5.654 -1.256 1.00 92.06 98 ARG A N 1
ATOM 787 C CA . ARG A 1 98 ? 6.268 6.117 -0.817 1.00 92.06 98 ARG A CA 1
ATOM 788 C C . ARG A 1 98 ? 5.282 4.964 -0.674 1.00 92.06 98 ARG A C 1
ATOM 790 O O . ARG A 1 98 ? 4.523 4.964 0.286 1.00 92.06 98 ARG A O 1
ATOM 797 N N . ALA A 1 99 ? 5.325 3.977 -1.567 1.00 95.12 99 ALA A N 1
ATOM 798 C CA . ALA A 1 99 ? 4.520 2.766 -1.453 1.00 95.12 99 ALA A CA 1
ATOM 799 C C . ALA A 1 99 ? 4.824 2.012 -0.152 1.00 95.12 99 ALA A C 1
ATOM 801 O O . ALA A 1 99 ? 3.908 1.683 0.594 1.00 95.12 99 ALA A O 1
ATOM 802 N N . GLN A 1 100 ? 6.107 1.816 0.168 1.00 95.88 100 GLN A N 1
ATOM 803 C CA . GLN A 1 100 ? 6.522 1.175 1.419 1.00 95.88 100 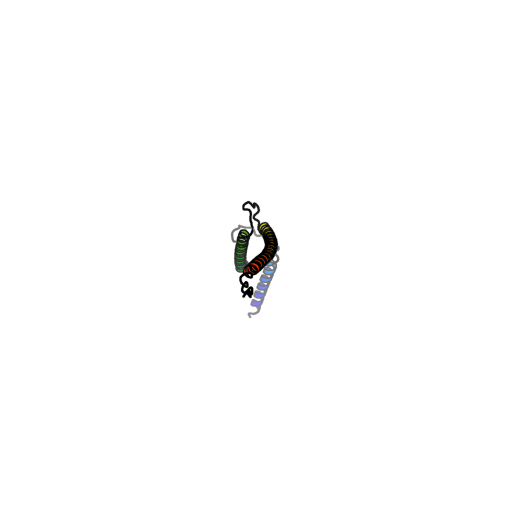GLN A CA 1
ATOM 804 C C . GLN A 1 100 ? 6.026 1.935 2.655 1.00 95.88 100 GLN A C 1
ATOM 806 O O . GLN A 1 100 ? 5.510 1.324 3.587 1.00 95.88 100 GLN A O 1
ATOM 811 N N . LEU A 1 101 ? 6.153 3.266 2.662 1.00 95.62 101 LEU A N 1
ATOM 812 C CA . LEU A 1 101 ? 5.631 4.0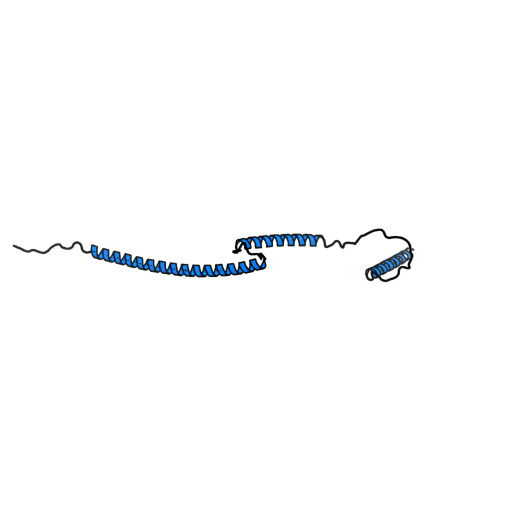98 3.750 1.00 95.62 101 LEU A CA 1
ATOM 813 C C . LEU A 1 101 ? 4.105 4.028 3.846 1.00 95.62 101 LEU A C 1
ATOM 815 O O . LEU A 1 101 ? 3.561 3.978 4.945 1.00 95.62 101 LEU A O 1
ATOM 819 N N . HIS A 1 102 ? 3.413 4.007 2.707 1.00 96.25 102 HIS A N 1
ATOM 820 C CA . HIS A 1 102 ? 1.960 3.926 2.678 1.00 96.25 102 HIS A CA 1
ATOM 821 C C . HIS A 1 102 ? 1.454 2.604 3.259 1.00 96.25 102 HIS A C 1
ATOM 823 O O . HIS A 1 102 ? 0.538 2.634 4.074 1.00 96.25 102 HIS A O 1
ATOM 829 N N . ILE A 1 103 ? 2.093 1.480 2.919 1.00 97.50 103 ILE A N 1
ATOM 830 C CA . ILE A 1 103 ? 1.772 0.164 3.490 1.00 97.50 103 ILE A CA 1
ATOM 831 C C . ILE A 1 103 ? 1.915 0.194 5.014 1.00 97.50 103 ILE A C 1
ATOM 833 O O . ILE A 1 103 ? 0.983 -0.195 5.711 1.00 97.50 103 ILE A O 1
ATOM 837 N N . LYS A 1 104 ? 3.035 0.714 5.537 1.00 97.94 104 LYS A N 1
ATOM 838 C CA . LYS A 1 104 ? 3.246 0.830 6.991 1.00 97.94 104 LYS A CA 1
ATOM 839 C C . LYS A 1 104 ? 2.155 1.661 7.663 1.00 97.94 104 LYS A C 1
ATOM 841 O O . LYS A 1 104 ? 1.579 1.237 8.656 1.00 97.94 104 LYS A O 1
ATOM 846 N N . LYS A 1 105 ? 1.816 2.810 7.073 1.00 97.38 105 LYS A N 1
ATOM 847 C CA . LYS A 1 105 ? 0.754 3.679 7.587 1.00 97.38 105 LYS A CA 1
ATOM 848 C C . LYS A 1 105 ? -0.607 2.975 7.611 1.00 97.38 105 LYS A C 1
ATOM 850 O O . LYS A 1 105 ? -1.335 3.121 8.584 1.00 97.38 105 LYS A O 1
ATOM 855 N N . LEU A 1 106 ? -0.957 2.235 6.555 1.00 97.88 106 LEU A N 1
ATOM 856 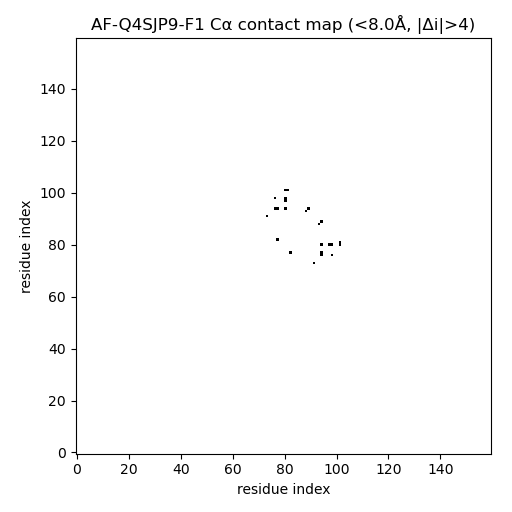C CA . LEU A 1 106 ? -2.211 1.478 6.510 1.00 97.88 106 LEU A CA 1
ATOM 857 C C . LEU A 1 106 ? -2.249 0.402 7.601 1.00 97.88 106 LEU A C 1
ATOM 859 O O . LEU A 1 106 ? -3.244 0.296 8.305 1.00 97.88 106 LEU A O 1
ATOM 863 N N . GLN A 1 107 ? -1.147 -0.324 7.801 1.00 98.38 107 GLN A N 1
ATOM 864 C CA . GLN A 1 107 ? -1.041 -1.339 8.854 1.00 98.38 107 GLN A CA 1
ATOM 865 C C . GLN A 1 107 ? -1.239 -0.744 10.257 1.00 98.38 107 GLN A C 1
ATOM 867 O O . GLN A 1 107 ? -1.993 -1.292 11.057 1.00 98.38 107 GLN A O 1
ATOM 872 N N . GLU A 1 108 ? -0.615 0.401 10.543 1.00 98.25 108 GLU A N 1
ATOM 873 C CA . GLU A 1 108 ? -0.801 1.116 11.813 1.00 98.25 108 GLU A CA 1
ATOM 874 C C . GLU A 1 108 ? -2.254 1.586 11.998 1.00 98.25 108 GLU A C 1
ATOM 876 O O . GLU A 1 108 ? -2.819 1.484 13.089 1.00 98.25 108 GLU A O 1
ATOM 881 N N . GLN A 1 109 ? -2.885 2.089 10.932 1.00 98.25 109 GLN A N 1
ATOM 882 C CA . GLN A 1 109 ? -4.286 2.512 10.966 1.00 98.25 109 GLN A CA 1
ATOM 883 C C . GLN A 1 109 ? -5.236 1.339 11.220 1.00 98.25 109 GLN A C 1
ATOM 885 O O . GLN A 1 109 ? -6.152 1.480 12.032 1.00 98.25 109 GLN A O 1
ATOM 890 N N . ASP A 1 110 ? -5.004 0.196 10.579 1.00 98.50 110 ASP A N 1
ATOM 891 C CA . ASP A 1 110 ? -5.785 -1.022 10.793 1.00 98.50 110 ASP A CA 1
ATOM 892 C C . ASP A 1 110 ? -5.653 -1.515 12.240 1.00 98.50 110 ASP A C 1
ATOM 894 O O . ASP A 1 110 ? -6.657 -1.830 12.881 1.00 98.50 110 ASP A O 1
ATOM 898 N N . GLU A 1 111 ? -4.442 -1.497 12.805 1.00 98.56 111 GLU A N 1
ATOM 899 C CA . GLU A 1 111 ? -4.217 -1.884 14.199 1.00 98.56 111 GLU A CA 1
ATOM 900 C C . GLU A 1 111 ? -4.964 -0.964 15.181 1.00 98.56 111 GLU A C 1
ATOM 902 O O . GLU A 1 111 ? -5.643 -1.432 16.103 1.00 98.56 111 GLU A O 1
ATOM 907 N N . LEU A 1 112 ? -4.887 0.354 14.980 1.00 98.38 112 LEU A N 1
ATOM 908 C CA . LEU A 1 112 ? -5.620 1.323 15.797 1.00 98.38 112 LEU A CA 1
ATOM 909 C C . LEU A 1 112 ? -7.137 1.155 15.657 1.00 98.38 112 LEU A C 1
ATOM 911 O O . LEU A 1 112 ? -7.861 1.222 16.656 1.00 98.38 112 LEU A O 1
ATOM 915 N N . ALA A 1 113 ? -7.623 0.915 14.438 1.00 98.38 113 ALA A N 1
ATOM 916 C CA . ALA A 1 113 ? -9.035 0.686 14.169 1.00 98.38 113 ALA A CA 1
ATOM 917 C C . ALA A 1 113 ? -9.541 -0.580 14.870 1.00 98.38 113 ALA A C 1
ATOM 919 O O . ALA A 1 113 ? -10.610 -0.546 15.483 1.00 98.38 113 ALA A O 1
ATOM 920 N N . GLU A 1 114 ? -8.778 -1.674 14.850 1.00 98.56 114 GLU A N 1
ATOM 921 C CA . GLU A 1 114 ? -9.141 -2.906 15.555 1.00 98.56 114 GLU A CA 1
ATOM 922 C C . GLU A 1 114 ? -9.147 -2.728 17.076 1.00 98.56 114 GLU A C 1
ATOM 924 O O . GLU A 1 114 ? -10.099 -3.147 17.741 1.00 98.56 114 GLU A O 1
ATOM 929 N N . ARG A 1 115 ? -8.167 -2.012 17.642 1.00 98.50 115 ARG A N 1
ATOM 930 C CA . ARG A 1 115 ? -8.169 -1.665 19.076 1.00 98.50 115 ARG A CA 1
ATOM 931 C C . ARG A 1 115 ? -9.409 -0.849 19.455 1.00 98.50 115 ARG A C 1
ATOM 933 O O . ARG A 1 115 ? -10.069 -1.145 20.455 1.00 98.50 115 ARG A O 1
ATOM 940 N N . LEU A 1 116 ? -9.763 0.152 18.647 1.00 98.44 116 LEU A N 1
ATOM 941 C CA . LEU A 1 116 ? -10.946 0.983 18.875 1.00 98.44 116 LEU A CA 1
ATOM 942 C C . LEU A 1 116 ? -12.243 0.170 18.768 1.00 98.44 116 LEU A C 1
ATOM 944 O O . LEU A 1 116 ? -13.100 0.276 19.647 1.00 98.44 116 LEU A O 1
ATOM 948 N N . LYS A 1 117 ? -12.378 -0.675 17.738 1.00 98.62 117 LYS A N 1
ATOM 949 C CA . LYS A 1 117 ? -13.514 -1.598 17.593 1.00 98.62 117 LYS A CA 1
ATOM 950 C C . LYS A 1 117 ? -13.627 -2.523 18.801 1.00 98.62 117 LYS A C 1
ATOM 952 O O . LYS A 1 117 ? -14.728 -2.706 19.313 1.00 98.62 117 LYS A O 1
ATOM 957 N N . GLY A 1 118 ? -12.511 -3.073 19.281 1.00 98.50 118 GLY A N 1
ATOM 958 C CA . GLY A 1 118 ? -12.462 -3.902 20.485 1.00 98.50 118 GLY A CA 1
ATOM 959 C C . GLY A 1 118 ? -13.013 -3.174 21.712 1.00 98.50 118 GLY A C 1
ATOM 960 O O . GLY A 1 118 ? -13.925 -3.679 22.369 1.00 98.50 118 GLY A O 1
ATOM 961 N N . ARG A 1 119 ? -12.541 -1.946 21.966 1.00 98.44 119 ARG A N 1
ATOM 962 C CA . ARG A 1 119 ? -13.033 -1.102 23.068 1.00 98.44 119 ARG A CA 1
ATOM 963 C C . ARG A 1 119 ? -14.533 -0.827 22.960 1.00 98.44 119 ARG A C 1
ATOM 965 O O . ARG A 1 119 ? -15.254 -0.983 23.941 1.00 98.44 119 ARG A O 1
ATOM 972 N N . LEU A 1 120 ? -15.009 -0.452 21.774 1.00 98.50 120 LEU A N 1
ATOM 973 C CA . LEU A 1 120 ? -16.427 -0.164 21.542 1.00 98.50 120 LEU A CA 1
ATOM 974 C C . LEU A 1 120 ? -17.303 -1.410 21.724 1.00 98.50 120 LEU A C 1
ATOM 976 O O . LEU A 1 120 ? -18.366 -1.324 22.331 1.00 98.50 120 LEU A O 1
ATOM 980 N N . ARG A 1 121 ? -16.851 -2.582 21.261 1.00 98.50 121 ARG A N 1
ATOM 981 C CA . ARG A 1 121 ? -17.553 -3.860 21.481 1.00 98.50 121 ARG A CA 1
ATOM 982 C C . ARG A 1 121 ? -17.651 -4.205 22.965 1.00 98.50 121 ARG A C 1
ATOM 984 O O . ARG A 1 121 ? -18.686 -4.707 23.402 1.00 98.50 121 ARG A O 1
ATOM 991 N N . TRP A 1 122 ? -16.595 -3.938 23.734 1.00 98.44 122 TRP A N 1
ATOM 992 C CA . TRP A 1 122 ? -16.604 -4.140 25.181 1.00 98.44 122 TRP A CA 1
ATOM 993 C C . TRP A 1 122 ? -17.610 -3.207 25.866 1.00 98.44 122 TRP A C 1
ATOM 995 O O . TRP A 1 122 ? -18.498 -3.689 26.566 1.00 98.44 122 TRP A O 1
ATOM 1005 N N . GLN A 1 123 ? -17.561 -1.904 25.565 1.00 98.25 123 GLN A N 1
ATOM 1006 C CA . GLN A 1 123 ? -18.512 -0.918 26.096 1.00 98.25 123 GLN A CA 1
ATOM 1007 C C . GLN A 1 123 ? -19.960 -1.261 25.726 1.00 98.25 123 GLN A C 1
ATOM 1009 O O . GLN A 1 123 ? -20.858 -1.199 26.561 1.00 98.25 123 GLN A O 1
ATOM 1014 N N . GLN A 1 124 ? -20.202 -1.689 24.485 1.00 98.31 124 GLN A N 1
ATOM 1015 C CA . GLN A 1 124 ? -21.527 -2.115 24.045 1.00 98.31 124 GLN A CA 1
ATOM 1016 C C . GLN A 1 124 ? -22.041 -3.307 24.864 1.00 98.31 124 GLN A C 1
ATOM 1018 O O . GLN A 1 124 ? -23.225 -3.360 25.193 1.00 98.31 124 GLN A O 1
ATOM 1023 N N . ARG A 1 125 ? -21.171 -4.270 25.193 1.00 98.31 125 ARG A N 1
ATOM 1024 C CA . ARG A 1 125 ? -21.540 -5.427 26.015 1.00 98.31 125 ARG A CA 1
ATOM 1025 C C . ARG A 1 125 ? -21.869 -5.013 27.446 1.00 98.31 125 ARG A C 1
ATOM 1027 O O . ARG A 1 125 ? -22.894 -5.440 27.963 1.00 98.31 125 ARG A O 1
ATOM 1034 N N . GLU A 1 126 ? -21.039 -4.170 28.050 1.00 98.06 126 GLU A N 1
ATOM 1035 C CA . GLU A 1 126 ? -21.266 -3.649 29.400 1.00 98.06 126 GLU A CA 1
ATOM 1036 C C . GLU A 1 126 ? -22.608 -2.9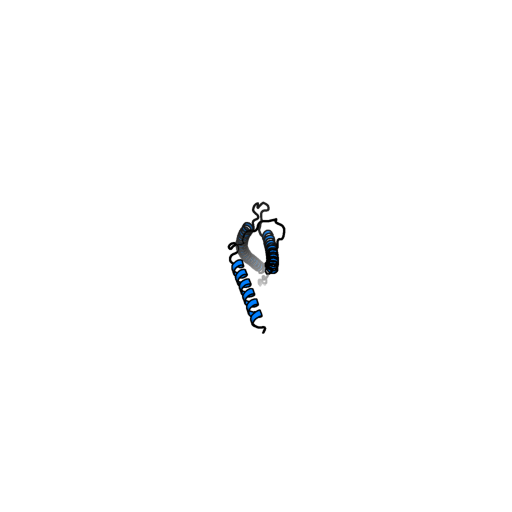09 29.498 1.00 98.06 126 GLU A C 1
ATOM 1038 O O . GLU A 1 126 ? -23.430 -3.208 30.366 1.00 98.06 126 GLU A O 1
ATOM 1043 N N . LEU A 1 127 ? -22.878 -2.003 28.553 1.00 97.94 127 LEU A N 1
ATOM 1044 C CA . LEU A 1 127 ? -24.135 -1.259 28.506 1.00 97.94 127 LEU A CA 1
ATOM 1045 C C . LEU A 1 127 ? -25.349 -2.178 28.325 1.00 97.94 127 LEU A C 1
ATOM 1047 O O . LEU A 1 127 ? -26.373 -1.952 28.965 1.00 97.94 127 LEU A O 1
ATOM 1051 N N . ARG A 1 128 ? -25.240 -3.233 27.506 1.00 97.38 128 ARG A N 1
ATOM 1052 C CA . ARG A 1 128 ? -26.310 -4.235 27.349 1.00 97.38 128 ARG A CA 1
ATOM 1053 C C . ARG A 1 128 ? -26.607 -4.967 28.655 1.00 97.38 128 ARG A C 1
ATOM 1055 O O . ARG A 1 128 ? -27.772 -5.072 29.019 1.00 97.38 128 ARG A O 1
ATOM 1062 N N . VAL A 1 129 ? -25.575 -5.411 29.376 1.00 96.75 129 VAL A N 1
ATOM 1063 C CA . VAL A 1 129 ? -25.739 -6.081 30.679 1.00 96.75 129 VAL A CA 1
ATOM 1064 C C . VAL A 1 129 ? -26.394 -5.141 31.693 1.00 96.75 129 VAL A C 1
ATOM 1066 O O . VAL A 1 129 ? -27.322 -5.535 32.396 1.00 96.75 129 VAL A O 1
ATOM 1069 N N . ARG A 1 130 ? -25.959 -3.877 31.751 1.00 96.50 130 ARG A N 1
ATOM 1070 C CA . ARG A 1 130 ? -26.557 -2.877 32.646 1.00 96.50 130 ARG A CA 1
ATOM 1071 C C . ARG A 1 130 ? -28.028 -2.616 32.314 1.00 96.50 130 ARG A C 1
ATOM 1073 O O . ARG A 1 130 ? -28.844 -2.477 33.222 1.00 96.50 130 ARG A O 1
ATOM 1080 N N . LEU A 1 131 ? -28.368 -2.564 31.030 1.00 96.50 131 LEU A N 1
ATOM 1081 C CA . LEU A 1 131 ? -29.740 -2.368 30.571 1.00 96.50 131 LEU A CA 1
ATOM 1082 C C . LEU A 1 131 ? -30.635 -3.557 30.951 1.00 96.50 131 LEU A C 1
ATOM 1084 O O . LEU A 1 131 ? -31.723 -3.343 31.480 1.00 96.50 131 LEU A O 1
ATOM 1088 N N . GLU A 1 132 ? -30.152 -4.789 30.784 1.00 95.62 132 GLU A N 1
ATOM 1089 C CA . GLU A 1 132 ? -30.862 -6.005 31.206 1.00 95.62 132 GLU A CA 1
ATOM 1090 C C . GLU A 1 132 ? -31.096 -6.037 32.728 1.00 95.62 132 GLU A C 1
ATOM 1092 O O . GLU A 1 132 ? -32.191 -6.357 33.191 1.00 95.62 132 GLU A O 1
ATOM 1097 N N . GLN A 1 133 ? -30.100 -5.641 33.528 1.00 93.94 133 GLN A N 1
ATOM 1098 C CA . GLN A 1 133 ? -30.245 -5.549 34.986 1.00 93.94 133 GLN A CA 1
ATOM 1099 C C . GLN A 1 133 ? -31.325 -4.542 35.400 1.00 93.94 133 GLN A C 1
ATOM 1101 O O . GLN A 1 133 ? -32.129 -4.837 36.287 1.00 93.94 133 GLN A O 1
ATOM 1106 N N . LEU A 1 134 ? -31.369 -3.372 34.753 1.00 94.12 134 LEU A N 1
ATOM 1107 C CA . LEU A 1 134 ? -32.383 -2.348 35.018 1.00 94.12 134 LEU A CA 1
ATOM 1108 C C . LEU A 1 134 ? -33.784 -2.809 34.603 1.00 94.12 134 LEU A C 1
ATOM 1110 O O . LEU A 1 134 ? -34.736 -2.604 35.355 1.00 94.12 134 LEU A O 1
ATOM 1114 N N . GLN A 1 135 ? -33.912 -3.476 33.454 1.00 92.06 135 GLN A N 1
ATOM 1115 C CA . GLN A 1 135 ? -35.177 -4.070 33.014 1.00 92.06 135 GLN A CA 1
ATOM 1116 C C . GLN A 1 135 ? -35.671 -5.120 34.011 1.00 92.06 135 GLN A C 1
ATOM 1118 O O . GLN A 1 135 ? -36.798 -5.032 34.492 1.00 92.06 135 GLN A O 1
ATOM 1123 N N . ARG A 1 136 ? -34.801 -6.046 34.424 1.00 86.69 136 ARG A N 1
ATOM 1124 C CA . ARG A 1 136 ? -35.145 -7.093 35.391 1.00 86.69 136 ARG A CA 1
ATOM 1125 C C . ARG A 1 136 ? -35.472 -6.531 36.780 1.00 86.69 136 ARG A C 1
ATOM 1127 O O . ARG A 1 136 ? -36.325 -7.076 37.475 1.00 86.69 136 ARG A O 1
ATOM 1134 N N . GLY A 1 137 ? -34.816 -5.448 37.203 1.00 80.12 137 GLY A N 1
ATOM 1135 C CA . GLY A 1 137 ? -35.160 -4.719 38.429 1.00 80.12 137 GLY A CA 1
ATOM 1136 C C . GLY A 1 137 ? -36.537 -4.050 38.349 1.00 80.12 137 GLY A C 1
ATOM 1137 O O . GLY A 1 137 ? -37.321 -4.144 39.293 1.00 80.12 137 GLY A O 1
ATOM 1138 N N . SER A 1 138 ? -36.860 -3.451 37.200 1.00 76.38 138 SER A N 1
ATOM 1139 C CA . SER A 1 138 ? -38.170 -2.851 36.930 1.00 76.38 138 SER A CA 1
ATOM 1140 C C . SER A 1 138 ? -39.295 -3.894 36.917 1.00 76.38 138 SER A C 1
ATOM 1142 O O . SER A 1 138 ? -40.325 -3.686 37.557 1.00 76.38 138 SER A O 1
ATOM 1144 N N . GLU A 1 139 ? -39.085 -5.050 36.280 1.00 72.56 139 GLU A N 1
ATOM 1145 C CA . GLU A 1 139 ? -40.054 -6.156 36.260 1.00 72.56 139 GLU A CA 1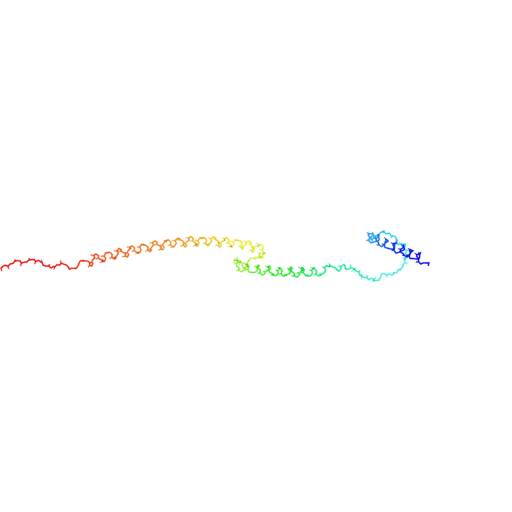
ATOM 1146 C C . GLU A 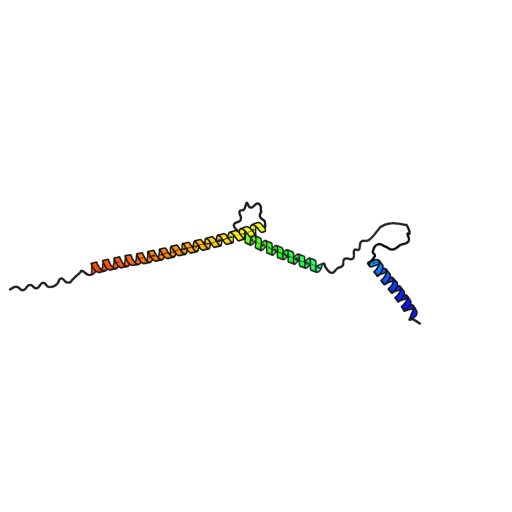1 139 ? -40.313 -6.734 37.658 1.00 72.56 139 GLU A C 1
ATOM 1148 O O . GLU A 1 139 ? -41.465 -6.962 38.029 1.00 72.56 139 GLU A O 1
ATOM 1153 N N . ARG A 1 140 ? -39.268 -6.901 38.484 1.00 69.31 140 ARG A N 1
ATOM 1154 C CA . ARG A 1 140 ? -39.422 -7.342 39.884 1.00 69.31 140 ARG A CA 1
ATOM 1155 C C . ARG A 1 140 ? -40.219 -6.342 40.724 1.00 69.31 140 ARG A C 1
ATOM 1157 O O . ARG A 1 140 ? -41.083 -6.755 41.492 1.00 69.31 140 ARG A O 1
ATOM 1164 N N . MET A 1 141 ? -39.972 -5.038 40.566 1.00 61.06 141 MET A N 1
ATOM 1165 C CA . MET A 1 141 ? -40.753 -3.999 41.253 1.00 61.06 141 MET A CA 1
ATOM 1166 C C . MET A 1 141 ? -42.224 -3.989 40.811 1.00 61.06 141 M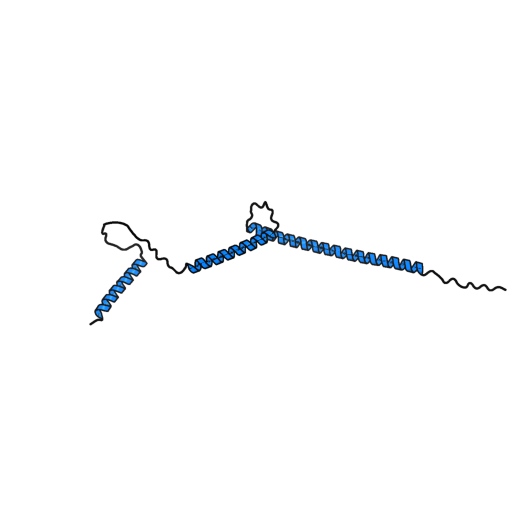ET A C 1
ATOM 1168 O O . MET A 1 141 ? -43.114 -3.784 41.640 1.00 61.06 141 MET A O 1
ATOM 1172 N N . ARG A 1 142 ? -42.491 -4.252 39.523 1.00 60.88 142 ARG A N 1
ATOM 1173 C CA . ARG A 1 142 ? -43.852 -4.360 38.977 1.00 60.88 142 ARG A CA 1
ATOM 1174 C C . ARG A 1 142 ? -44.601 -5.568 39.548 1.00 60.88 142 ARG A C 1
ATOM 1176 O O . ARG A 1 142 ? -45.732 -5.402 39.998 1.00 60.88 142 ARG A O 1
ATOM 1183 N N . ASN A 1 143 ? -43.958 -6.736 39.618 1.00 59.84 143 ASN A N 1
ATOM 1184 C CA . ASN A 1 143 ? -44.558 -7.940 40.207 1.00 59.84 143 ASN A CA 1
ATOM 1185 C C . ASN A 1 143 ? -44.860 -7.781 41.705 1.00 59.84 143 ASN A C 1
ATOM 1187 O O . ASN A 1 143 ? -45.931 -8.184 42.149 1.00 59.84 143 ASN A O 1
ATOM 1191 N N . ASN A 1 144 ? -43.979 -7.135 42.477 1.00 60.22 144 ASN A N 1
ATOM 1192 C CA . ASN A 1 144 ? -44.241 -6.880 43.900 1.00 60.22 144 ASN A CA 1
ATOM 1193 C C . ASN A 1 144 ? -45.421 -5.925 44.144 1.00 60.22 144 ASN A C 1
ATOM 1195 O O . ASN A 1 144 ? -46.019 -5.972 45.213 1.00 60.22 144 ASN A O 1
ATOM 1199 N N . SER A 1 145 ? -45.762 -5.069 43.176 1.00 58.34 145 SER A N 1
ATOM 1200 C CA . SER A 1 145 ? -46.890 -4.134 43.302 1.00 58.34 145 SER A CA 1
ATOM 1201 C C . SER A 1 145 ? -48.217 -4.717 42.798 1.00 58.34 145 SER A C 1
ATOM 1203 O O . SER A 1 145 ? -49.272 -4.250 43.210 1.00 58.34 145 SER A O 1
ATOM 1205 N N . GLN A 1 146 ? -48.190 -5.739 41.932 1.00 58.34 146 GLN A N 1
ATOM 1206 C CA . GLN A 1 146 ? -49.396 -6.420 41.432 1.00 58.34 146 GLN A CA 1
ATOM 1207 C C . GLN A 1 146 ? -49.800 -7.666 42.245 1.00 58.34 146 GLN A C 1
ATOM 1209 O O . GLN A 1 146 ? -50.905 -8.164 42.062 1.00 58.34 146 GLN A O 1
ATOM 1214 N N . GLY A 1 147 ? -48.952 -8.154 43.160 1.00 53.56 147 GLY A N 1
ATOM 1215 C CA . GLY A 1 147 ? -49.242 -9.314 44.020 1.00 53.56 147 GLY A CA 1
ATOM 1216 C C . GLY A 1 147 ? -50.123 -9.034 45.247 1.00 53.56 147 GLY A C 1
ATOM 1217 O O . GLY A 1 147 ? -50.497 -9.968 45.948 1.00 53.56 147 GLY A O 1
ATOM 1218 N N . SER A 1 148 ? -50.471 -7.772 45.508 1.00 54.16 148 SER A N 1
ATOM 1219 C CA . SER A 1 148 ? -51.265 -7.361 46.674 1.00 54.16 148 SER A CA 1
ATOM 1220 C C . SER A 1 148 ? -52.691 -6.996 46.265 1.00 54.16 148 SER A C 1
ATOM 1222 O O . SER A 1 148 ? -53.1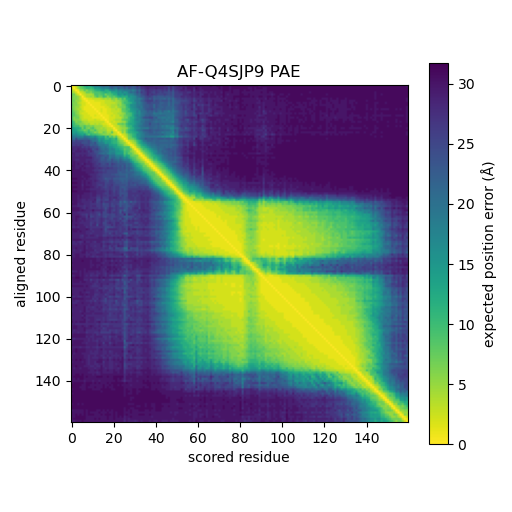20 -5.853 46.414 1.00 54.16 148 SER A O 1
ATOM 1224 N N . SER A 1 149 ? -53.442 -7.945 45.712 1.00 57.22 149 SER A N 1
ATOM 1225 C CA . SER A 1 149 ? -54.890 -7.792 45.589 1.00 57.22 149 SER A CA 1
ATOM 1226 C C . SER A 1 149 ? -55.584 -9.114 45.889 1.00 57.22 149 SER A C 1
ATOM 1228 O O . SER A 1 149 ? -55.371 -10.103 45.198 1.00 57.22 149 SER A O 1
ATOM 1230 N N . MET A 1 150 ? -56.449 -9.058 46.903 1.00 54.31 150 MET A N 1
ATOM 1231 C CA . MET A 1 150 ? -57.520 -10.005 47.229 1.00 54.31 150 MET A CA 1
ATOM 1232 C C . MET A 1 150 ? -57.154 -11.245 48.055 1.00 54.31 150 MET A C 1
ATOM 1234 O O . MET A 1 150 ? -57.092 -12.364 47.562 1.00 54.31 150 MET A O 1
ATOM 1238 N N . SER A 1 151 ? -57.096 -11.045 49.373 1.00 49.16 151 SER A N 1
ATOM 1239 C CA . SER A 1 151 ? -57.667 -12.001 50.331 1.00 49.16 151 SER A CA 1
ATOM 1240 C C . SER A 1 151 ? -58.100 -11.260 51.602 1.00 49.16 151 SER A C 1
ATOM 1242 O O . SER A 1 151 ? -57.491 -11.388 52.660 1.00 49.16 151 SER A O 1
ATOM 1244 N N . SER A 1 152 ? -59.127 -10.419 51.469 1.00 59.84 152 SER A N 1
ATOM 1245 C CA . SER A 1 152 ? -59.893 -9.891 52.601 1.00 59.84 152 SER A CA 1
ATOM 1246 C C . SER A 1 152 ? -61.299 -10.462 52.515 1.00 59.84 152 SER A C 1
ATOM 1248 O O . SER A 1 152 ? -62.222 -9.767 52.104 1.00 59.84 152 SER A O 1
ATOM 1250 N N . GLU A 1 153 ? -61.469 -11.729 52.880 1.00 58.62 153 GLU A N 1
ATOM 1251 C CA . GLU A 1 153 ? -62.802 -12.269 53.115 1.00 58.62 153 GLU A CA 1
ATOM 1252 C C . GLU A 1 153 ? -62.837 -13.065 54.417 1.00 58.62 153 GLU A C 1
ATOM 1254 O O . GLU A 1 153 ? -62.094 -14.027 54.596 1.00 58.62 153 GLU A O 1
ATOM 1259 N N . ARG A 1 154 ? -63.802 -12.647 55.252 1.00 57.81 154 ARG A N 1
ATOM 1260 C CA . ARG A 1 154 ? -64.387 -13.312 56.428 1.00 57.81 154 ARG A CA 1
ATOM 1261 C C . ARG A 1 154 ? -63.741 -12.971 57.773 1.00 57.81 154 ARG A C 1
ATOM 1263 O O . ARG A 1 154 ? -63.144 -13.808 58.438 1.00 57.81 154 ARG A O 1
ATOM 1270 N N . SER A 1 155 ? -63.982 -11.730 58.208 1.00 62.28 155 SER A N 1
ATOM 1271 C CA . SER A 1 155 ? -64.199 -11.462 59.633 1.00 62.28 155 SER A CA 1
ATOM 1272 C C . SER A 1 155 ? -65.477 -12.169 60.071 1.00 62.28 155 SER A C 1
ATOM 1274 O O . SER A 1 155 ? -66.567 -11.870 59.588 1.00 62.28 155 SER A O 1
ATOM 1276 N N . ASP A 1 156 ? -65.281 -13.118 60.972 1.00 68.31 156 ASP A N 1
ATOM 1277 C CA . ASP A 1 156 ? -66.285 -13.734 61.820 1.00 68.31 156 ASP A CA 1
ATOM 1278 C C . ASP A 1 156 ? -67.034 -12.649 62.616 1.00 68.31 156 ASP A C 1
ATOM 1280 O O . ASP A 1 156 ? -66.436 -11.702 63.138 1.00 68.31 156 ASP A O 1
ATOM 1284 N N . SER A 1 157 ? -68.357 -12.732 62.654 1.00 62.12 157 SER A N 1
ATOM 1285 C CA . SER A 1 157 ? -69.202 -11.885 63.496 1.00 62.12 157 SER A CA 1
ATOM 1286 C C . SER A 1 157 ? -70.373 -12.721 63.965 1.00 62.12 157 SER A C 1
ATOM 1288 O O . SER A 1 157 ? -71.473 -12.684 63.421 1.00 62.12 157 SER A O 1
ATOM 1290 N N . ASP A 1 158 ? -70.055 -13.495 64.991 1.00 67.12 158 ASP A N 1
ATOM 1291 C CA . ASP A 1 158 ? -70.964 -14.080 65.954 1.00 67.12 158 ASP A CA 1
ATOM 1292 C C . ASP A 1 158 ? -71.784 -12.969 66.638 1.00 67.12 158 ASP A C 1
ATOM 1294 O O . ASP A 1 158 ? -71.224 -12.040 67.235 1.00 67.12 158 ASP A O 1
ATOM 1298 N N . ARG A 1 159 ? -73.114 -13.021 66.504 1.00 56.88 159 ARG A N 1
ATOM 1299 C CA . ARG A 1 159 ? -74.051 -12.255 67.337 1.00 56.88 159 ARG A CA 1
ATOM 1300 C C . ARG A 1 159 ? -75.483 -12.787 67.219 1.00 56.88 159 ARG A C 1
ATOM 1302 O O . ARG A 1 159 ? -76.129 -12.559 66.200 1.00 56.88 159 ARG A O 1
ATOM 1309 N N . GLY A 1 160 ? -75.976 -13.318 68.342 1.00 44.41 160 GLY A N 1
ATOM 1310 C CA . GLY A 1 160 ? -77.360 -13.149 68.814 1.00 44.41 160 GLY A CA 1
ATOM 1311 C C . GLY A 1 160 ? -78.313 -14.291 68.530 1.00 44.41 160 GLY A C 1
ATOM 1312 O O . GLY A 1 160 ? -78.899 -14.280 67.429 1.00 44.41 160 GLY A O 1
#